Protein AF-A0A0S4NQ75-F1 (afdb_monomer_lite)

Secondary structure (DSSP, 8-state):
----EEEEESSSEEEEEETTT--EEEEE-TT--S-EEEEEE--SSPPTT-EEEEEEEEEEEEEEE--TT--PPEEEEEEEEEEEE-TTT--EEEEE-----

Radius of gyration: 12.87 Å; chains: 1; bounding box: 34×32×30 Å

Sequence (101 aa):
MEEEIRQTTDKAEVVIINDDTSQKLTFSNGGVDGEFEIIVTDKNPVPELFQPVGILPDGKYTIKGNYAGQDYREIKLNGAYEVYGNPEDGNVMITERDGGN

Organism: Limosilactobacillus reuteri subsp. suis (strain ATCC 53608 / LMG 31752 / 1063) (NCBI:txid927703)

Foldseek 3Di:
DFDKDKDKDQFFKKWKAFPVPRDIDMFGQLPDRDIAMEIEGQDPDDDPQWAFDDWAAFGWIWMADDDPDDDDDIDIDGAIWTWTARPVGRHIYIHHDPPPD

Structure (mmCIF, N/CA/C/O backbone):
data_AF-A0A0S4NQ75-F1
#
_entry.id   AF-A0A0S4NQ75-F1
#
loop_
_atom_site.group_PDB
_atom_site.id
_atom_site.type_symbol
_atom_site.label_atom_id
_atom_site.label_alt_id
_atom_site.label_comp_id
_atom_site.label_asym_id
_atom_site.label_entity_id
_atom_site.label_seq_id
_atom_site.pdbx_PDB_ins_code
_atom_site.Cartn_x
_atom_site.Cartn_y
_atom_site.Cartn_z
_atom_site.occupancy
_atom_site.B_iso_or_equiv
_atom_site.auth_seq_id
_atom_site.auth_comp_id
_atom_site.auth_asym_id
_atom_site.auth_atom_id
_atom_site.pdbx_PDB_model_num
ATOM 1 N N . MET A 1 1 ? -20.097 -4.451 -4.031 1.00 50.03 1 MET A N 1
ATOM 2 C CA . MET A 1 1 ? -20.384 -3.361 -4.987 1.00 50.03 1 MET A CA 1
ATOM 3 C C . MET A 1 1 ? -19.747 -3.825 -6.300 1.00 50.03 1 MET A C 1
ATOM 5 O O . MET A 1 1 ? -19.539 -5.023 -6.421 1.00 50.03 1 MET A O 1
ATOM 9 N N . GLU A 1 2 ? -19.510 -2.985 -7.301 1.00 56.91 2 GLU A N 1
ATOM 10 C CA . GLU A 1 2 ? -18.539 -3.294 -8.375 1.00 56.91 2 GLU A CA 1
ATOM 11 C C . GLU A 1 2 ? -17.692 -2.031 -8.569 1.00 56.91 2 GLU A C 1
ATOM 13 O O . GLU A 1 2 ? -17.661 -1.431 -9.643 1.00 56.91 2 GLU A O 1
ATOM 18 N N . GLU A 1 3 ? -17.111 -1.528 -7.478 1.00 70.06 3 GLU A 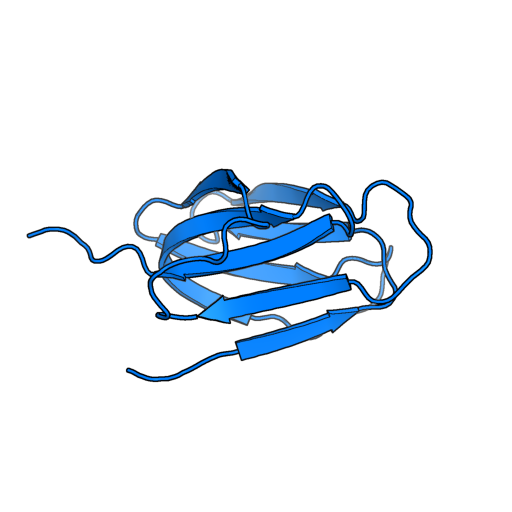N 1
ATOM 19 C CA . GLU A 1 3 ? -16.317 -0.300 -7.518 1.00 70.06 3 GLU A CA 1
ATOM 20 C C . GLU A 1 3 ? -14.832 -0.654 -7.511 1.00 70.06 3 GLU A C 1
ATOM 22 O O . GLU A 1 3 ? -14.264 -1.097 -6.516 1.00 70.06 3 GLU A O 1
ATOM 27 N N . GLU A 1 4 ? -14.204 -0.457 -8.668 1.00 78.88 4 GLU A N 1
ATOM 28 C CA . GLU A 1 4 ? -12.760 -0.528 -8.833 1.00 78.88 4 GLU A CA 1
ATOM 29 C C . GLU A 1 4 ? -12.205 0.897 -8.897 1.00 78.88 4 GLU A C 1
ATOM 31 O O . GLU A 1 4 ? -12.578 1.699 -9.757 1.00 78.88 4 GLU A O 1
ATOM 36 N N . ILE A 1 5 ? -11.297 1.220 -7.981 1.00 81.00 5 ILE A N 1
ATOM 37 C CA . ILE A 1 5 ? -10.575 2.488 -7.971 1.00 81.00 5 ILE A CA 1
ATOM 38 C C . ILE A 1 5 ? -9.152 2.198 -8.430 1.00 81.00 5 ILE A C 1
ATOM 40 O O . ILE A 1 5 ? -8.414 1.480 -7.759 1.00 81.00 5 ILE A O 1
ATOM 44 N N . ARG A 1 6 ? -8.755 2.783 -9.563 1.00 83.19 6 ARG A N 1
ATOM 45 C CA . ARG A 1 6 ? -7.385 2.692 -10.076 1.00 83.19 6 ARG A CA 1
ATOM 46 C C . ARG A 1 6 ? -6.651 4.011 -9.961 1.00 83.19 6 ARG A C 1
ATOM 48 O O . ARG A 1 6 ? -7.185 5.079 -10.280 1.00 83.19 6 ARG A O 1
ATOM 55 N N . GLN A 1 7 ? -5.393 3.912 -9.570 1.00 81.81 7 GLN A N 1
ATOM 56 C CA . GLN A 1 7 ? -4.433 4.995 -9.623 1.00 81.81 7 GLN A CA 1
ATOM 57 C C . GLN A 1 7 ? -3.158 4.498 -10.293 1.00 81.81 7 GLN A C 1
ATOM 59 O O . GLN A 1 7 ? -2.536 3.557 -9.820 1.00 81.81 7 GLN A O 1
ATOM 64 N N . THR A 1 8 ? -2.759 5.170 -11.366 1.00 81.88 8 THR A N 1
ATOM 65 C CA . THR A 1 8 ? -1.498 4.916 -12.065 1.00 81.88 8 THR A CA 1
ATOM 66 C C . THR A 1 8 ? -0.480 5.967 -11.649 1.00 81.88 8 THR A C 1
ATOM 68 O O . THR A 1 8 ? -0.806 7.152 -11.534 1.00 81.88 8 THR A O 1
ATOM 71 N N . THR A 1 9 ? 0.753 5.541 -11.417 1.00 74.88 9 THR A N 1
ATOM 72 C CA . THR A 1 9 ? 1.890 6.411 -11.130 1.00 74.88 9 THR A CA 1
ATOM 73 C C . THR A 1 9 ? 3.107 5.911 -11.897 1.00 74.88 9 THR A C 1
ATOM 75 O O . THR A 1 9 ? 3.287 4.717 -12.060 1.00 74.88 9 THR A O 1
ATOM 78 N N . ASP A 1 10 ? 3.959 6.806 -12.380 1.00 73.06 10 ASP A N 1
ATOM 79 C CA . ASP A 1 10 ? 5.248 6.463 -13.001 1.00 73.06 10 ASP A CA 1
ATOM 80 C C . ASP A 1 10 ? 6.364 6.334 -11.946 1.00 73.06 10 ASP A C 1
ATOM 82 O O . ASP A 1 10 ? 7.557 6.426 -12.243 1.00 73.06 10 ASP A O 1
ATOM 86 N N . LYS A 1 11 ? 5.969 6.234 -10.672 1.00 70.69 11 LYS A N 1
ATOM 87 C CA . LYS A 1 11 ? 6.848 6.290 -9.507 1.00 70.69 11 LYS A CA 1
ATOM 88 C C . LYS A 1 11 ? 6.887 4.941 -8.836 1.00 70.69 11 LYS A C 1
ATOM 90 O O . LYS A 1 11 ? 5.860 4.318 -8.599 1.00 70.69 11 LYS A O 1
ATOM 95 N N . ALA A 1 12 ? 8.091 4.543 -8.460 1.00 67.75 12 ALA A N 1
ATOM 96 C CA . ALA A 1 12 ? 8.357 3.220 -7.940 1.00 67.75 12 ALA A CA 1
ATOM 97 C C . ALA A 1 12 ? 7.896 3.011 -6.490 1.00 67.75 12 ALA A C 1
ATOM 99 O O . ALA A 1 12 ? 8.418 2.092 -5.878 1.00 67.75 12 ALA A O 1
ATOM 100 N N . GLU A 1 13 ? 7.013 3.828 -5.902 1.00 79.62 13 GLU A N 1
ATOM 101 C CA . GLU A 1 13 ? 6.605 3.664 -4.499 1.00 79.62 13 GLU A CA 1
ATOM 102 C C . GLU A 1 13 ? 5.140 4.056 -4.229 1.00 79.62 13 GLU A C 1
ATOM 104 O O . GLU A 1 13 ? 4.655 5.101 -4.669 1.00 79.62 13 GLU A O 1
ATOM 109 N N . VAL A 1 14 ? 4.457 3.246 -3.418 1.00 82.88 14 VAL A N 1
ATOM 110 C CA . VAL A 1 14 ? 3.171 3.554 -2.778 1.00 82.88 14 VAL A CA 1
ATOM 111 C C . VAL A 1 14 ? 3.284 3.375 -1.273 1.00 82.88 14 VAL A C 1
ATOM 113 O O . VAL A 1 14 ? 3.933 2.453 -0.782 1.00 82.88 14 VAL A O 1
ATOM 116 N N . VAL A 1 15 ? 2.610 4.252 -0.537 1.00 87.69 15 VAL A N 1
ATOM 117 C CA . VAL A 1 15 ? 2.504 4.203 0.916 1.00 87.69 15 VAL A CA 1
ATOM 118 C C . VAL A 1 15 ? 1.038 4.092 1.310 1.00 87.69 15 VAL A C 1
ATOM 120 O O . VAL A 1 15 ? 0.212 4.912 0.915 1.00 87.69 15 V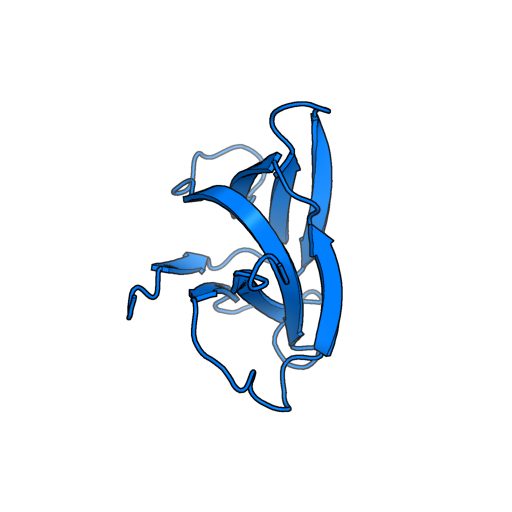AL A O 1
ATOM 123 N N . ILE A 1 16 ? 0.729 3.101 2.134 1.00 90.38 16 ILE A N 1
ATOM 124 C CA . ILE A 1 16 ? -0.551 2.939 2.814 1.00 90.38 16 ILE A CA 1
ATOM 125 C C . ILE A 1 16 ? -0.359 3.392 4.256 1.00 90.38 16 ILE A C 1
ATOM 127 O O . ILE A 1 16 ? 0.502 2.876 4.968 1.00 90.38 16 ILE A O 1
ATOM 131 N N . ILE A 1 17 ? -1.145 4.371 4.683 1.00 92.00 17 ILE A N 1
ATOM 132 C CA . ILE A 1 17 ? -1.075 4.962 6.016 1.00 92.00 17 ILE A CA 1
ATOM 133 C C . ILE A 1 17 ? -2.334 4.557 6.768 1.00 92.00 17 ILE A C 1
ATOM 135 O O . ILE A 1 17 ? -3.429 4.830 6.294 1.00 92.00 17 ILE A O 1
ATOM 139 N N . ASN A 1 18 ? -2.191 3.925 7.929 1.00 93.25 18 ASN A N 1
ATOM 140 C CA . ASN A 1 18 ? -3.297 3.767 8.866 1.00 93.25 18 ASN A CA 1
ATOM 141 C C . ASN A 1 18 ? -3.522 5.111 9.573 1.00 93.25 18 ASN A C 1
ATOM 143 O O . ASN A 1 18 ? -2.624 5.603 10.258 1.00 93.25 18 ASN A O 1
ATOM 147 N N . ASP A 1 19 ? -4.694 5.713 9.399 1.00 92.44 19 ASP A N 1
ATOM 148 C CA . ASP A 1 19 ? -4.977 7.068 9.883 1.00 92.44 19 ASP A CA 1
ATOM 149 C C . ASP A 1 19 ? -5.074 7.132 11.419 1.00 92.44 19 ASP A C 1
ATOM 151 O O . ASP A 1 19 ? -4.796 8.175 12.009 1.00 92.44 19 ASP A O 1
ATOM 155 N N . ASP A 1 20 ? -5.415 6.019 12.077 1.00 89.88 20 ASP A N 1
ATOM 156 C CA . ASP A 1 20 ? -5.584 5.955 13.533 1.00 89.88 20 ASP A CA 1
ATOM 157 C C . ASP A 1 20 ? -4.243 5.779 14.267 1.00 89.88 20 ASP A C 1
ATOM 159 O O . ASP A 1 20 ? -4.005 6.376 15.317 1.00 89.88 20 ASP A O 1
ATOM 163 N N . THR A 1 21 ? -3.339 4.967 13.712 1.00 91.94 21 THR A N 1
ATOM 164 C CA . THR A 1 21 ? -2.040 4.630 14.326 1.00 91.94 21 THR A CA 1
ATOM 165 C C . THR A 1 21 ? -0.857 5.354 13.687 1.00 91.94 21 THR A C 1
ATOM 167 O O . THR A 1 21 ? 0.252 5.307 14.217 1.00 91.94 21 THR A O 1
ATOM 170 N N . SER A 1 22 ? -1.063 6.013 12.542 1.00 88.69 22 SER A N 1
ATOM 171 C CA . SER A 1 22 ? -0.004 6.555 11.677 1.00 88.69 22 SER A CA 1
ATOM 172 C C . SER A 1 22 ? 1.019 5.512 11.195 1.00 88.69 22 SER A C 1
ATOM 174 O O . SER A 1 22 ? 2.084 5.881 10.690 1.00 88.69 22 SER A O 1
ATOM 176 N N . GLN A 1 23 ? 0.722 4.213 11.332 1.00 89.69 23 GLN A N 1
ATOM 177 C CA . GLN A 1 23 ? 1.558 3.143 10.794 1.00 89.69 23 GLN A CA 1
ATOM 178 C C . GLN A 1 23 ? 1.580 3.218 9.266 1.00 89.69 23 GLN A C 1
ATOM 180 O O . GLN A 1 23 ? 0.557 3.477 8.633 1.00 89.69 23 GLN A O 1
ATOM 185 N N . LYS A 1 24 ? 2.754 2.979 8.675 1.00 89.19 24 LYS A N 1
ATOM 186 C CA . LYS A 1 24 ? 2.963 3.020 7.227 1.00 89.19 24 LYS A CA 1
ATOM 187 C C . LYS A 1 24 ? 3.368 1.651 6.707 1.00 89.19 24 LYS A C 1
ATOM 189 O O . LYS A 1 24 ? 4.251 1.014 7.280 1.00 89.19 24 LYS A O 1
ATOM 194 N N . LEU A 1 25 ? 2.751 1.243 5.610 1.00 87.88 25 LEU A N 1
ATOM 195 C CA . LEU A 1 25 ? 3.197 0.143 4.767 1.00 87.88 25 LEU A CA 1
ATOM 196 C C . LEU A 1 25 ? 3.628 0.729 3.434 1.00 87.88 25 LEU A C 1
ATOM 198 O O . LEU A 1 25 ? 2.895 1.520 2.847 1.00 87.88 25 LEU A O 1
ATOM 202 N N . THR A 1 26 ? 4.812 0.354 2.977 1.00 86.25 26 THR A N 1
ATOM 203 C CA . THR A 1 26 ? 5.396 0.885 1.751 1.00 86.25 26 THR A CA 1
ATOM 204 C C . THR A 1 26 ? 5.654 -0.262 0.794 1.00 86.25 26 THR A C 1
ATOM 206 O O . THR A 1 26 ? 6.252 -1.265 1.184 1.00 86.25 26 THR A O 1
ATOM 209 N N . PHE A 1 27 ? 5.232 -0.095 -0.452 1.00 84.38 27 PHE A N 1
ATOM 210 C CA . PHE A 1 27 ? 5.498 -1.025 -1.543 1.00 84.38 27 PHE A CA 1
ATOM 211 C C . PHE A 1 27 ? 6.211 -0.288 -2.659 1.00 84.38 27 PHE A C 1
ATOM 213 O O . PHE A 1 27 ? 6.013 0.916 -2.820 1.00 84.38 27 PHE A O 1
ATOM 220 N N . SER A 1 28 ? 7.029 -1.007 -3.422 1.00 80.25 28 SER A N 1
ATOM 221 C CA . SER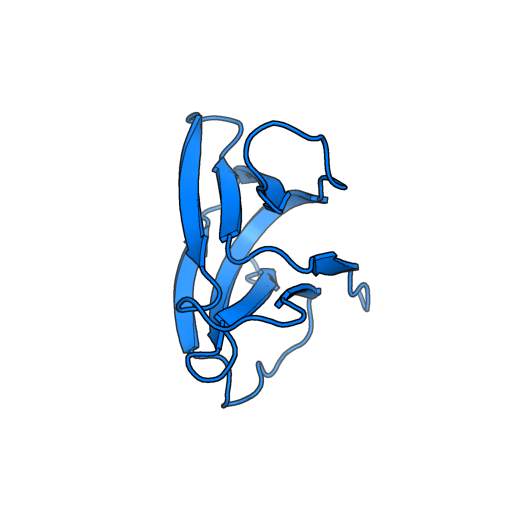 A 1 28 ? 7.773 -0.427 -4.529 1.00 80.25 28 SER A CA 1
ATOM 222 C C . SER A 1 28 ? 7.617 -1.208 -5.823 1.00 80.25 28 SER A C 1
ATOM 224 O O . SER A 1 28 ? 7.371 -2.412 -5.795 1.00 80.25 28 SER A O 1
ATOM 226 N N . ASN A 1 29 ? 7.846 -0.538 -6.956 1.00 77.00 29 ASN A N 1
ATOM 227 C CA . ASN A 1 29 ? 7.880 -1.170 -8.279 1.00 77.00 29 ASN A CA 1
ATOM 228 C C . ASN A 1 29 ? 9.138 -2.041 -8.506 1.00 77.00 29 ASN A C 1
ATOM 230 O O . ASN A 1 29 ? 9.661 -2.135 -9.609 1.00 77.00 29 ASN A O 1
ATOM 234 N N . GLY A 1 30 ? 9.779 -2.544 -7.446 1.00 72.81 30 GLY A N 1
ATOM 235 C CA . GLY A 1 30 ? 11.022 -3.319 -7.565 1.00 72.81 30 GLY A CA 1
ATOM 236 C C . GLY A 1 30 ? 12.195 -2.594 -8.253 1.00 72.81 30 GLY A C 1
ATOM 237 O O . GLY A 1 30 ? 13.181 -3.237 -8.601 1.00 72.81 30 GLY A O 1
ATOM 238 N N . GLY A 1 31 ? 12.114 -1.271 -8.451 1.00 68.44 31 GLY A N 1
ATOM 239 C CA . GLY A 1 31 ? 13.091 -0.488 -9.218 1.00 68.44 31 GLY A CA 1
ATOM 240 C C . GLY A 1 31 ? 12.928 -0.567 -10.742 1.00 68.44 31 GLY A C 1
ATOM 241 O O . GLY A 1 31 ? 13.840 -0.163 -11.460 1.00 68.44 31 GLY A O 1
ATOM 242 N N . VAL A 1 32 ? 11.800 -1.084 -11.234 1.00 68.94 32 VAL A N 1
ATOM 243 C CA . VAL A 1 32 ? 11.436 -1.066 -12.653 1.00 68.94 32 VAL A CA 1
ATOM 244 C C . VAL A 1 32 ? 10.940 0.333 -13.024 1.00 68.94 32 VAL A C 1
ATOM 246 O O . VAL A 1 32 ? 10.030 0.872 -12.393 1.00 68.94 32 VAL A O 1
ATOM 249 N N . ASP A 1 33 ? 11.545 0.921 -14.058 1.00 68.69 33 ASP A N 1
ATOM 250 C CA . ASP A 1 33 ? 11.028 2.135 -14.690 1.00 68.69 33 ASP A CA 1
ATOM 251 C C . ASP A 1 33 ? 9.765 1.773 -15.483 1.00 68.69 33 ASP A C 1
ATOM 253 O O . ASP A 1 33 ? 9.822 0.986 -16.431 1.00 68.69 33 ASP A O 1
ATOM 257 N N . GLY A 1 34 ? 8.620 2.337 -15.104 1.00 70.31 34 GLY A N 1
ATOM 258 C CA . GLY A 1 34 ? 7.350 2.032 -15.754 1.00 70.31 34 GLY A CA 1
ATOM 259 C C . GLY A 1 34 ? 6.133 2.550 -15.001 1.00 70.31 34 GLY A C 1
ATOM 260 O O . GLY A 1 34 ? 6.247 3.181 -13.948 1.00 70.31 34 GLY A O 1
ATOM 261 N N . GLU A 1 35 ? 4.962 2.281 -15.572 1.00 78.56 35 GLU A N 1
ATOM 262 C CA . GLU A 1 35 ? 3.686 2.511 -14.902 1.00 78.56 35 GLU A CA 1
ATOM 263 C C . GLU A 1 35 ? 3.524 1.519 -13.750 1.00 78.56 35 GLU A C 1
ATOM 265 O O . GLU A 1 35 ? 3.790 0.329 -13.885 1.00 78.56 35 GLU A O 1
ATOM 270 N N . PHE A 1 36 ? 3.095 2.047 -12.615 1.00 83.12 36 PHE A N 1
ATOM 271 C CA . PHE A 1 36 ? 2.802 1.335 -11.390 1.00 83.12 36 PHE A CA 1
ATOM 272 C C . PHE A 1 36 ? 1.347 1.612 -11.031 1.00 83.12 36 PHE A C 1
ATOM 274 O O . PHE A 1 36 ? 0.936 2.763 -10.843 1.00 83.12 36 PHE A O 1
ATOM 281 N N . GLU A 1 37 ? 0.550 0.559 -10.975 1.00 87.50 37 GLU A N 1
ATOM 282 C CA . GLU A 1 37 ? -0.875 0.616 -10.702 1.00 87.50 37 GLU A CA 1
ATOM 283 C C . GLU A 1 37 ? -1.166 0.250 -9.246 1.00 87.50 37 GLU A C 1
ATOM 285 O O . GLU A 1 37 ? -0.682 -0.742 -8.699 1.00 87.50 37 GLU A O 1
ATOM 290 N N . ILE A 1 38 ? -2.016 1.065 -8.631 1.00 88.38 38 ILE A N 1
ATOM 291 C CA . ILE A 1 38 ? -2.653 0.808 -7.347 1.00 88.38 38 ILE A CA 1
ATOM 292 C C . ILE A 1 38 ? -4.129 0.565 -7.645 1.00 88.38 38 ILE A C 1
ATOM 294 O O . ILE A 1 38 ? -4.830 1.461 -8.124 1.00 88.38 38 ILE A O 1
ATOM 298 N N . ILE A 1 39 ? -4.591 -0.649 -7.376 1.00 89.62 39 ILE A N 1
ATOM 299 C CA . ILE A 1 39 ? -5.936 -1.117 -7.697 1.00 89.62 39 ILE A CA 1
ATOM 300 C C . ILE A 1 39 ? -6.644 -1.418 -6.383 1.00 89.62 39 ILE A C 1
ATOM 302 O O . ILE A 1 39 ? -6.259 -2.342 -5.677 1.00 89.62 39 ILE A O 1
ATOM 306 N N . VAL A 1 40 ? -7.684 -0.662 -6.047 1.00 89.44 40 VAL A N 1
ATOM 307 C CA . VAL A 1 40 ? -8.588 -1.011 -4.946 1.00 89.44 40 VAL A CA 1
ATOM 308 C C . VAL A 1 40 ? -9.850 -1.610 -5.540 1.00 89.44 40 VAL A C 1
ATOM 310 O O . VAL A 1 40 ? -10.467 -0.988 -6.404 1.00 89.44 40 VAL A O 1
ATOM 313 N N . THR A 1 41 ? -10.227 -2.812 -5.120 1.00 87.69 41 THR A N 1
ATOM 314 C CA . THR A 1 41 ? -11.366 -3.524 -5.707 1.00 87.69 41 THR A CA 1
ATOM 315 C C . THR A 1 41 ? -12.030 -4.464 -4.709 1.00 87.69 41 THR A C 1
ATOM 317 O O . THR A 1 41 ? -11.379 -5.010 -3.832 1.00 87.69 41 THR A O 1
ATOM 320 N N . ASP A 1 42 ? -13.325 -4.705 -4.856 1.00 83.62 42 ASP A N 1
ATOM 321 C CA . ASP A 1 42 ? -14.037 -5.801 -4.189 1.00 83.62 42 ASP A CA 1
ATOM 322 C C . ASP A 1 42 ? -14.029 -7.098 -5.024 1.00 83.62 42 ASP A C 1
ATOM 324 O O . ASP A 1 42 ? -14.689 -8.087 -4.695 1.00 83.62 42 ASP A O 1
ATOM 328 N N . LYS A 1 43 ? -13.268 -7.115 -6.125 1.00 77.38 43 LYS A N 1
ATOM 329 C CA . LYS A 1 43 ? -13.223 -8.232 -7.060 1.00 77.38 43 LYS A CA 1
ATOM 330 C C . LYS A 1 43 ? -12.478 -9.430 -6.483 1.00 77.38 43 LYS A C 1
ATOM 332 O O . LYS A 1 43 ? -11.272 -9.394 -6.257 1.00 77.38 43 LYS A O 1
ATOM 337 N N . ASN A 1 44 ? -13.206 -10.537 -6.408 1.00 72.88 44 ASN A N 1
ATOM 338 C CA . ASN A 1 44 ? -12.678 -11.876 -6.195 1.00 72.88 44 ASN A CA 1
ATOM 339 C C . ASN A 1 44 ? -13.024 -12.778 -7.400 1.00 72.88 44 ASN A C 1
ATOM 341 O O . ASN A 1 44 ? -14.126 -12.666 -7.945 1.00 72.88 44 ASN A O 1
ATOM 345 N N . PRO A 1 45 ? -12.130 -13.690 -7.827 1.00 83.56 45 PRO A N 1
ATOM 346 C CA . PRO A 1 45 ? -10.820 -13.977 -7.243 1.00 83.56 45 PRO A CA 1
ATOM 347 C C . PRO A 1 45 ? -9.739 -12.964 -7.652 1.00 83.56 45 PRO A C 1
ATOM 349 O O . PRO A 1 45 ? -9.765 -12.418 -8.758 1.00 83.56 45 PRO A O 1
ATOM 352 N N . VAL A 1 46 ? -8.760 -12.774 -6.767 1.00 87.06 46 VAL A N 1
ATOM 353 C CA . VAL A 1 46 ? -7.516 -12.050 -7.061 1.00 87.06 46 VAL A CA 1
ATOM 354 C C . VAL A 1 46 ? -6.726 -12.812 -8.139 1.00 87.06 46 VAL A C 1
ATOM 356 O O . VAL A 1 46 ? -6.624 -14.040 -8.046 1.00 87.06 46 VAL A O 1
ATOM 359 N N . PRO A 1 47 ? -6.188 -12.144 -9.180 1.00 89.50 47 PRO A N 1
ATOM 360 C CA . PRO A 1 47 ? -5.397 -12.820 -10.208 1.00 89.50 47 PRO A CA 1
ATOM 361 C C . PRO A 1 47 ? -4.160 -13.507 -9.612 1.00 89.50 47 PRO A C 1
ATOM 363 O O . PRO A 1 47 ? -3.507 -12.935 -8.748 1.00 89.50 47 PRO A O 1
ATOM 366 N N . GLU A 1 48 ? -3.778 -14.682 -10.124 1.00 89.19 48 GLU A N 1
ATOM 367 C CA . GLU A 1 48 ? -2.642 -15.475 -9.597 1.00 89.19 48 GLU A CA 1
ATOM 368 C C . GLU A 1 48 ? -1.285 -14.745 -9.629 1.00 89.19 48 GLU A C 1
ATOM 370 O O . GLU A 1 48 ? -0.358 -15.123 -8.916 1.00 89.19 48 GLU A O 1
ATOM 375 N N . LEU A 1 49 ? -1.170 -13.692 -10.444 1.00 90.56 49 LEU A N 1
ATOM 376 C CA . LEU A 1 49 ? 0.008 -12.823 -10.527 1.00 90.56 49 LEU A CA 1
ATOM 377 C C . LEU A 1 49 ? 0.200 -11.975 -9.257 1.00 90.56 49 LEU A C 1
ATOM 379 O O . LEU A 1 49 ? 1.312 -11.556 -8.954 1.00 90.56 49 LEU A O 1
ATOM 383 N N . PHE A 1 50 ? -0.870 -11.733 -8.499 1.00 91.38 50 PHE A N 1
ATOM 384 C CA . PHE A 1 50 ? -0.854 -10.946 -7.273 1.00 91.38 50 PHE A CA 1
ATOM 385 C C . PHE A 1 50 ? -0.717 -11.866 -6.058 1.00 91.38 50 PHE A C 1
ATOM 387 O O . PHE A 1 50 ? -1.547 -12.741 -5.813 1.00 91.38 50 PHE A O 1
ATOM 394 N N . GLN A 1 51 ? 0.334 -11.655 -5.268 1.00 91.62 51 GLN A N 1
ATOM 395 C CA . GLN A 1 51 ? 0.629 -12.447 -4.074 1.00 91.62 51 GLN A CA 1
ATOM 396 C C . GLN A 1 51 ? 0.304 -11.655 -2.807 1.00 91.62 51 GLN A C 1
ATOM 398 O O . GLN A 1 51 ? 0.560 -10.452 -2.781 1.00 91.62 51 GLN A O 1
ATOM 403 N N . PRO A 1 52 ? -0.230 -12.285 -1.745 1.00 91.56 52 PRO A N 1
ATOM 404 C CA . PRO A 1 52 ? -0.544 -11.587 -0.504 1.00 91.56 52 PRO A CA 1
ATOM 405 C C . PRO A 1 52 ? 0.741 -11.087 0.161 1.00 91.56 52 PRO A C 1
ATOM 407 O O . PRO A 1 52 ? 1.682 -11.849 0.390 1.00 91.56 52 PRO A O 1
ATOM 410 N N . VAL A 1 53 ? 0.774 -9.798 0.487 1.00 90.94 53 VAL A N 1
ATOM 411 C CA . VAL A 1 53 ? 1.942 -9.119 1.074 1.00 90.94 53 VAL A CA 1
ATOM 412 C C . VAL A 1 53 ? 1.625 -8.424 2.394 1.00 90.94 53 VAL A C 1
ATOM 414 O O . VAL A 1 53 ? 2.538 -8.104 3.155 1.00 90.94 53 VAL A O 1
ATOM 417 N N . GLY A 1 54 ? 0.348 -8.199 2.702 1.00 90.25 54 GLY A N 1
ATOM 418 C CA . GLY A 1 54 ? -0.052 -7.562 3.948 1.00 90.25 54 GLY A CA 1
ATOM 419 C C . GLY A 1 54 ? -1.542 -7.671 4.228 1.00 90.25 54 GLY A C 1
ATOM 420 O O . GLY A 1 54 ? -2.350 -7.894 3.333 1.00 90.25 54 GLY A O 1
ATOM 421 N N . ILE A 1 55 ? -1.900 -7.486 5.495 1.00 91.56 55 ILE A N 1
ATOM 422 C CA . ILE A 1 55 ? -3.288 -7.432 5.952 1.00 91.56 55 ILE A CA 1
ATOM 423 C C . ILE A 1 55 ? -3.490 -6.081 6.628 1.00 91.56 55 ILE A C 1
ATOM 425 O O . ILE A 1 55 ? -2.720 -5.703 7.514 1.00 91.56 55 ILE A O 1
ATOM 429 N N . LEU A 1 56 ? -4.536 -5.376 6.215 1.00 91.00 56 LEU A N 1
ATOM 430 C CA . LEU A 1 56 ? -5.019 -4.159 6.846 1.00 91.00 56 LEU A CA 1
ATOM 431 C C . LEU A 1 56 ? -6.231 -4.543 7.709 1.00 91.00 56 LEU A C 1
ATOM 433 O O . LEU A 1 56 ? -7.279 -4.884 7.157 1.00 91.00 56 LEU A O 1
ATOM 437 N N . PRO A 1 57 ? -6.120 -4.559 9.050 1.00 90.88 57 PRO A N 1
ATOM 438 C CA . PRO A 1 57 ? -7.279 -4.802 9.910 1.00 90.88 57 PRO A CA 1
ATOM 439 C C . PRO A 1 57 ? -8.344 -3.710 9.730 1.00 90.88 57 PRO A C 1
ATOM 441 O O . PRO A 1 57 ? -8.083 -2.689 9.099 1.00 90.88 57 PRO A O 1
ATOM 444 N N . ASP A 1 58 ? -9.530 -3.900 10.305 1.00 91.38 58 ASP A N 1
ATOM 445 C CA . ASP A 1 58 ? -10.585 -2.884 10.246 1.00 91.38 58 ASP A CA 1
ATOM 446 C C . ASP A 1 58 ? -10.085 -1.526 10.764 1.00 91.38 58 ASP A C 1
ATOM 448 O O . ASP A 1 58 ? -9.537 -1.432 11.867 1.00 91.38 58 ASP A O 1
ATOM 452 N N . GLY A 1 59 ? -10.211 -0.490 9.937 1.00 92.25 59 GLY A N 1
ATOM 453 C CA . GLY A 1 59 ? -9.700 0.840 10.241 1.00 92.25 59 GLY A CA 1
ATOM 454 C C . GLY A 1 59 ? -9.773 1.800 9.061 1.00 92.25 59 GLY A C 1
ATOM 455 O O . GLY A 1 59 ? -10.294 1.478 7.991 1.00 92.25 59 GLY A O 1
ATOM 456 N N . LYS A 1 60 ? -9.237 3.005 9.266 1.00 94.94 60 LYS A N 1
ATOM 457 C CA . LYS A 1 60 ? -9.160 4.046 8.235 1.00 94.94 60 LYS A CA 1
ATOM 458 C C . LYS A 1 60 ? -7.773 4.092 7.624 1.00 94.94 60 LYS A C 1
ATOM 460 O O . LYS A 1 60 ? -6.776 4.113 8.349 1.00 94.94 60 LYS A O 1
ATOM 465 N N . TYR A 1 61 ? -7.718 4.133 6.298 1.00 93.12 61 TYR A N 1
ATOM 466 C CA . TYR A 1 61 ? -6.462 4.119 5.565 1.00 93.12 61 TYR A CA 1
ATOM 467 C C . TYR A 1 61 ? -6.415 5.198 4.494 1.00 93.12 61 TYR A C 1
ATOM 469 O O . TYR A 1 61 ? -7.364 5.381 3.734 1.00 93.12 61 TYR A O 1
ATOM 477 N N . THR A 1 62 ? -5.259 5.841 4.375 1.00 91.94 62 THR A N 1
ATOM 478 C CA . THR A 1 62 ? -4.929 6.735 3.269 1.00 91.94 62 THR A CA 1
ATOM 479 C C . THR A 1 62 ? -3.832 6.105 2.416 1.00 91.94 62 THR A C 1
ATOM 481 O O . THR A 1 62 ? -2.712 5.899 2.886 1.00 91.94 62 THR A O 1
ATOM 484 N N . ILE A 1 63 ? -4.132 5.823 1.149 1.00 88.69 63 ILE A N 1
ATOM 485 C CA . ILE A 1 63 ? -3.170 5.313 0.167 1.00 88.69 63 ILE A CA 1
ATOM 486 C C . ILE A 1 63 ? -2.651 6.473 -0.673 1.00 88.69 63 ILE A C 1
ATOM 488 O O . ILE A 1 63 ? -3.436 7.282 -1.175 1.00 88.69 63 ILE A O 1
ATOM 492 N N . LYS A 1 64 ? -1.329 6.542 -0.838 1.00 84.25 64 LYS A N 1
ATOM 493 C CA . LYS A 1 64 ? -0.646 7.578 -1.616 1.00 84.25 64 LYS A CA 1
ATOM 494 C C . LYS A 1 64 ? 0.424 6.962 -2.507 1.00 84.25 64 LYS A C 1
ATOM 496 O O . LYS A 1 64 ? 1.305 6.270 -2.005 1.00 84.25 64 LYS A O 1
ATOM 501 N N . GLY A 1 65 ? 0.411 7.276 -3.801 1.00 77.31 65 GLY A N 1
ATOM 502 C CA . GLY A 1 65 ? 1.607 7.127 -4.635 1.00 77.31 65 GLY A CA 1
ATOM 503 C C . GLY A 1 65 ? 2.645 8.164 -4.204 1.00 77.31 65 GLY A C 1
ATOM 504 O O . GLY A 1 65 ? 2.325 9.350 -4.137 1.00 77.31 65 GLY A O 1
ATOM 505 N N . ASN A 1 66 ? 3.858 7.740 -3.853 1.00 67.50 66 ASN A N 1
ATOM 506 C CA . ASN A 1 66 ? 4.883 8.632 -3.323 1.00 67.50 66 ASN A CA 1
ATOM 507 C C . ASN A 1 66 ? 5.947 8.923 -4.390 1.00 67.50 66 ASN A C 1
ATOM 509 O O . ASN A 1 66 ? 6.681 8.043 -4.831 1.00 67.50 66 ASN A O 1
ATOM 513 N N . TYR A 1 67 ? 6.068 10.195 -4.765 1.00 57.41 67 TYR A N 1
ATOM 514 C CA . TYR A 1 67 ? 7.329 10.771 -5.221 1.00 57.41 67 TYR A CA 1
ATOM 515 C C . TYR A 1 67 ? 7.754 11.764 -4.159 1.00 57.41 67 TYR A C 1
ATOM 517 O O . TYR A 1 67 ? 6.902 12.500 -3.663 1.00 57.41 67 TYR A O 1
ATOM 525 N N . ALA A 1 68 ? 9.045 11.823 -3.846 1.00 53.38 68 ALA A N 1
ATOM 526 C CA . ALA A 1 68 ? 9.606 12.785 -2.908 1.00 53.38 68 ALA A CA 1
ATOM 527 C C . ALA A 1 68 ? 9.093 14.224 -3.175 1.00 53.38 68 ALA A C 1
ATOM 529 O O . ALA A 1 68 ? 9.658 14.959 -3.981 1.00 53.38 68 ALA A O 1
ATOM 530 N N . GLY A 1 69 ? 8.022 14.624 -2.480 1.00 53.69 69 GLY A N 1
ATOM 531 C CA . GLY A 1 69 ? 7.560 16.005 -2.369 1.00 53.69 69 GLY A CA 1
ATOM 532 C C . GLY A 1 69 ? 6.473 16.528 -3.320 1.00 53.69 69 GLY A C 1
ATOM 533 O O . GLY A 1 69 ? 6.358 17.749 -3.381 1.00 53.69 69 GLY A O 1
ATOM 534 N N . GLN A 1 70 ? 5.671 15.718 -4.031 1.00 55.81 70 GLN A N 1
ATOM 535 C CA . GLN A 1 70 ? 4.473 16.246 -4.728 1.00 55.81 70 GLN A CA 1
ATOM 536 C C . GLN A 1 70 ? 3.207 15.404 -4.503 1.00 55.81 70 GLN A C 1
ATOM 538 O O . GLN A 1 70 ? 3.248 14.178 -4.580 1.00 55.81 70 GLN A O 1
ATOM 543 N N . ASP A 1 71 ? 2.099 16.096 -4.211 1.00 52.84 71 ASP A N 1
ATOM 544 C CA . ASP A 1 71 ? 0.775 15.547 -3.901 1.00 52.84 71 ASP A CA 1
ATOM 545 C C . ASP A 1 71 ? 0.168 14.796 -5.095 1.00 52.84 71 ASP A C 1
ATOM 547 O O . ASP A 1 71 ? -0.328 15.397 -6.051 1.00 52.84 71 ASP A O 1
ATOM 551 N N . TYR A 1 72 ? 0.170 13.467 -5.015 1.00 63.81 72 TYR A N 1
ATOM 552 C CA . TYR A 1 72 ? -0.656 12.621 -5.871 1.00 63.81 72 TYR A CA 1
ATOM 553 C C . TYR A 1 72 ? -2.027 12.370 -5.245 1.00 63.81 72 TYR A C 1
ATOM 555 O O . TYR A 1 72 ? -2.242 12.562 -4.048 1.00 63.81 72 TYR A O 1
ATOM 563 N N . ARG A 1 73 ? -2.955 11.909 -6.092 1.00 72.88 73 ARG A N 1
ATOM 564 C CA . ARG A 1 73 ? -4.300 11.468 -5.714 1.00 72.88 73 ARG A CA 1
ATOM 565 C C . ARG A 1 73 ? -4.214 10.534 -4.503 1.00 72.88 73 ARG A C 1
ATOM 567 O O . ARG A 1 73 ? -3.432 9.586 -4.506 1.00 72.88 73 ARG A O 1
ATOM 574 N N . GLU A 1 74 ? -4.992 10.846 -3.477 1.00 84.81 74 GLU A N 1
ATOM 575 C CA . GLU A 1 74 ? -5.127 10.018 -2.284 1.00 84.81 74 GLU A CA 1
ATOM 576 C C . GLU A 1 74 ? -6.376 9.152 -2.424 1.00 84.81 74 GLU A C 1
ATOM 578 O O . GLU A 1 74 ? -7.436 9.646 -2.826 1.00 84.81 74 GLU A O 1
ATOM 583 N N . ILE A 1 75 ? -6.268 7.880 -2.052 1.00 87.50 75 ILE A N 1
ATOM 584 C CA . ILE A 1 75 ? -7.427 6.999 -1.908 1.00 87.50 75 ILE A CA 1
ATOM 585 C C . ILE A 1 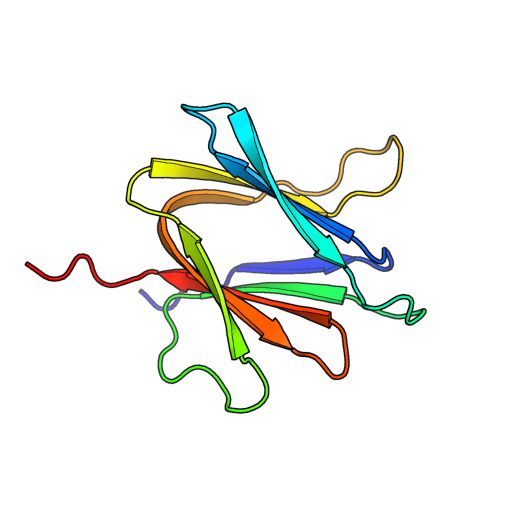75 ? -7.670 6.819 -0.415 1.00 87.50 75 ILE A C 1
ATOM 587 O O . ILE A 1 75 ? -6.784 6.373 0.313 1.00 87.50 75 ILE A O 1
ATOM 591 N N . LYS A 1 76 ? -8.865 7.197 0.044 1.00 90.69 76 LYS A N 1
ATOM 592 C CA . LYS A 1 76 ? -9.284 7.022 1.435 1.00 90.69 76 LYS A CA 1
ATOM 593 C C . LYS A 1 76 ? -10.174 5.800 1.538 1.00 90.69 76 LYS A C 1
ATOM 595 O O . LYS A 1 76 ? -11.206 5.743 0.875 1.00 90.69 76 LYS A O 1
ATOM 600 N N . LEU A 1 77 ? -9.768 4.862 2.377 1.00 90.56 77 LEU A N 1
ATOM 601 C CA . LEU A 1 77 ? -10.462 3.614 2.637 1.00 90.56 77 LEU A CA 1
ATOM 602 C C . LEU A 1 77 ? -10.915 3.551 4.091 1.00 90.56 77 LEU A C 1
ATOM 604 O O . LEU A 1 77 ? -10.305 4.144 4.983 1.00 90.56 77 LEU A O 1
ATOM 608 N N . ASN A 1 78 ? -11.991 2.813 4.321 1.00 91.88 78 ASN A N 1
ATOM 609 C CA . ASN A 1 78 ? -12.504 2.505 5.646 1.00 91.88 78 ASN A CA 1
ATOM 610 C C . ASN A 1 78 ? -12.998 1.061 5.633 1.00 91.88 78 ASN A C 1
ATOM 612 O O . ASN A 1 78 ? -13.789 0.716 4.760 1.00 91.88 78 ASN A O 1
ATOM 616 N N . GLY A 1 79 ? -12.507 0.227 6.539 1.00 91.00 79 GLY A N 1
ATOM 617 C CA . GLY A 1 79 ? -12.800 -1.205 6.553 1.00 91.00 79 GLY A CA 1
ATOM 618 C C . GLY A 1 79 ? -11.549 -2.058 6.739 1.00 91.00 79 GLY A C 1
ATOM 619 O O . GLY A 1 79 ? -10.460 -1.541 7.003 1.00 91.00 79 GLY A O 1
ATOM 620 N N . ALA A 1 80 ? -11.707 -3.369 6.576 1.00 91.38 80 ALA A N 1
ATOM 621 C CA . ALA A 1 80 ? -10.612 -4.331 6.565 1.00 91.38 80 ALA A CA 1
ATOM 622 C C . ALA A 1 80 ? -10.255 -4.711 5.124 1.00 91.38 80 ALA A C 1
ATOM 624 O O . ALA A 1 80 ? -11.136 -4.932 4.295 1.00 91.38 80 ALA A O 1
ATOM 625 N N . TYR A 1 81 ? -8.962 -4.828 4.833 1.00 91.81 81 TYR A N 1
ATOM 626 C CA . TYR A 1 81 ? -8.475 -5.106 3.486 1.00 91.81 81 TYR A CA 1
ATOM 627 C C . TYR A 1 81 ? -7.315 -6.100 3.503 1.00 91.81 81 TYR A C 1
ATOM 629 O O . TYR A 1 81 ? -6.575 -6.219 4.482 1.00 91.81 81 TYR A O 1
ATOM 637 N N . GLU A 1 82 ? -7.122 -6.791 2.391 1.00 92.50 82 GLU A N 1
ATOM 638 C CA . GLU A 1 82 ? -5.924 -7.574 2.113 1.00 92.50 82 GLU A CA 1
ATOM 639 C C . GLU A 1 82 ? -5.143 -6.906 0.982 1.00 92.50 82 GLU A C 1
ATOM 641 O O . GLU A 1 82 ? -5.721 -6.374 0.035 1.00 92.50 82 GLU A O 1
ATOM 646 N N . VAL A 1 83 ? -3.821 -6.861 1.124 1.00 92.12 83 VAL A N 1
ATOM 647 C CA . VAL A 1 83 ? -2.926 -6.208 0.171 1.00 92.12 83 VAL A CA 1
ATOM 648 C C . VAL A 1 83 ? -2.136 -7.278 -0.549 1.00 92.12 83 VAL A C 1
ATOM 650 O O . VAL A 1 83 ? -1.494 -8.122 0.082 1.00 92.12 83 VAL A O 1
ATOM 653 N N . TYR A 1 84 ? -2.134 -7.181 -1.868 1.00 92.19 84 TYR A N 1
ATOM 654 C CA . TYR A 1 84 ? -1.407 -8.046 -2.767 1.00 92.19 84 TYR A CA 1
ATOM 655 C C . TYR A 1 84 ? -0.424 -7.231 -3.599 1.00 92.19 84 TYR A C 1
ATOM 657 O O . TYR A 1 84 ? -0.734 -6.122 -4.032 1.00 92.19 84 TYR A O 1
ATOM 665 N N . GLY A 1 85 ? 0.754 -7.795 -3.831 1.00 90.81 85 GLY A N 1
ATOM 666 C CA . GLY A 1 85 ? 1.767 -7.241 -4.719 1.00 90.81 85 GLY A CA 1
ATOM 667 C C . GLY A 1 85 ? 2.024 -8.191 -5.878 1.00 90.81 85 GLY A C 1
ATOM 668 O O . GLY A 1 85 ? 2.108 -9.405 -5.676 1.00 90.81 85 GLY A O 1
ATOM 669 N N . ASN A 1 86 ? 2.164 -7.650 -7.080 1.00 89.81 86 ASN A N 1
ATOM 670 C CA . ASN A 1 86 ? 2.676 -8.393 -8.217 1.00 89.81 86 ASN A CA 1
ATOM 671 C C . ASN A 1 86 ? 4.217 -8.319 -8.209 1.00 89.81 86 ASN A C 1
ATOM 673 O O . ASN A 1 86 ? 4.777 -7.229 -8.307 1.00 89.81 86 ASN A O 1
ATOM 677 N N . PRO A 1 87 ? 4.940 -9.443 -8.072 1.00 85.94 87 PRO A N 1
ATOM 678 C CA . PRO A 1 87 ? 6.400 -9.438 -8.053 1.00 85.94 87 PRO A CA 1
ATOM 679 C C . PRO A 1 87 ? 7.039 -9.135 -9.419 1.00 85.94 87 PRO A C 1
ATOM 681 O O . PRO A 1 87 ? 8.237 -8.860 -9.459 1.00 85.94 87 PRO A O 1
ATOM 684 N N . GLU A 1 88 ? 6.290 -9.212 -10.524 1.00 84.75 88 GLU A N 1
ATOM 685 C CA . GLU A 1 88 ? 6.818 -8.974 -11.875 1.00 84.75 88 GLU A CA 1
ATOM 686 C C . GLU A 1 88 ? 6.908 -7.485 -12.232 1.00 84.75 88 GLU A C 1
ATOM 688 O O . GLU A 1 88 ? 7.866 -7.067 -12.880 1.00 84.75 88 GLU A O 1
ATOM 693 N N . ASP A 1 89 ? 5.923 -6.694 -11.808 1.00 82.44 89 ASP A N 1
ATOM 694 C CA . ASP A 1 89 ? 5.747 -5.282 -12.182 1.00 82.44 89 ASP A CA 1
ATOM 695 C C . ASP A 1 89 ? 5.418 -4.382 -10.979 1.00 82.44 89 ASP A C 1
ATOM 697 O O . ASP A 1 89 ? 4.954 -3.256 -11.139 1.00 82.44 89 ASP A O 1
ATOM 701 N N . GLY A 1 90 ? 5.560 -4.919 -9.766 1.00 83.00 90 GLY A N 1
ATOM 702 C CA . GLY A 1 90 ? 5.322 -4.233 -8.505 1.00 83.00 90 GLY A CA 1
ATOM 703 C C . GLY A 1 90 ? 3.883 -3.821 -8.209 1.00 83.00 90 GLY A C 1
ATOM 704 O O . GLY A 1 90 ? 3.636 -3.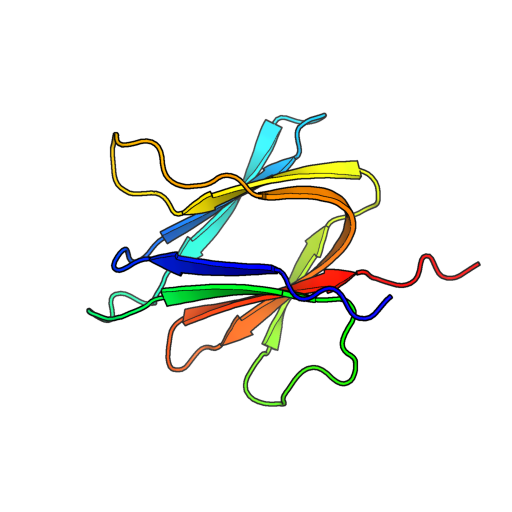366 -7.092 1.00 83.00 90 GLY A O 1
ATOM 705 N N . ASN A 1 91 ? 2.944 -3.973 -9.144 1.00 87.88 91 ASN A N 1
ATOM 706 C CA . ASN A 1 91 ? 1.587 -3.460 -9.010 1.00 87.88 91 ASN A CA 1
ATOM 707 C C . ASN A 1 91 ? 0.939 -3.911 -7.702 1.00 87.88 91 ASN A C 1
ATOM 709 O O . ASN A 1 91 ? 1.122 -5.042 -7.245 1.00 87.88 91 ASN A O 1
ATOM 713 N N . VAL A 1 92 ? 0.147 -3.026 -7.102 1.00 90.12 92 VAL A N 1
ATOM 714 C CA . VAL A 1 92 ? -0.491 -3.281 -5.812 1.00 90.12 92 VAL A CA 1
ATOM 715 C C . VAL A 1 92 ? -1.991 -3.393 -5.999 1.00 90.12 92 VAL A C 1
ATOM 717 O O . VAL A 1 92 ? -2.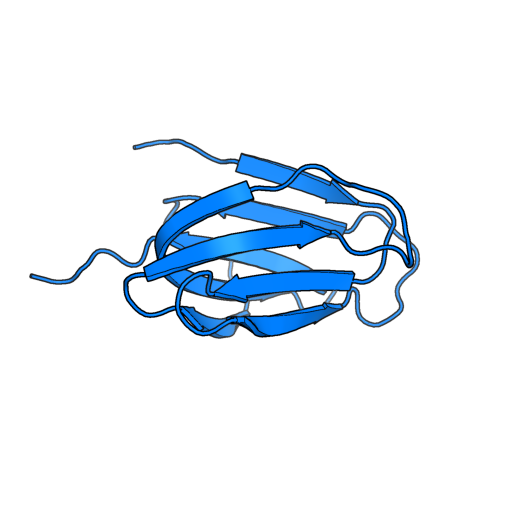636 -2.484 -6.517 1.00 90.12 92 VAL A O 1
ATOM 720 N N . MET A 1 93 ? -2.556 -4.500 -5.529 1.00 91.88 93 MET A N 1
ATOM 721 C CA . MET A 1 93 ? -3.995 -4.708 -5.450 1.00 91.88 93 MET A CA 1
ATOM 722 C C . MET A 1 93 ? -4.421 -4.751 -3.986 1.00 91.88 93 MET A C 1
ATOM 724 O O . MET A 1 93 ? -3.798 -5.415 -3.166 1.00 91.88 93 MET A O 1
ATOM 728 N N . ILE A 1 94 ? -5.474 -4.024 -3.644 1.00 92.12 94 ILE A N 1
ATOM 729 C CA . ILE A 1 94 ? -6.027 -3.939 -2.297 1.00 92.12 94 ILE A CA 1
ATOM 730 C C . ILE A 1 94 ? -7.469 -4.392 -2.405 1.00 92.12 94 ILE A C 1
ATOM 732 O O . ILE A 1 94 ? -8.270 -3.739 -3.078 1.00 92.12 94 ILE A O 1
ATOM 736 N N . THR A 1 95 ? -7.792 -5.506 -1.761 1.00 91.88 95 THR A N 1
ATOM 737 C CA . THR A 1 95 ? -9.149 -6.037 -1.788 1.00 91.88 95 THR A CA 1
ATOM 738 C C . THR A 1 95 ? -9.834 -5.866 -0.459 1.00 91.88 95 THR A C 1
ATOM 740 O O . THR A 1 95 ? -9.228 -6.106 0.586 1.00 91.88 95 THR A O 1
ATOM 743 N N . GLU A 1 96 ? -11.102 -5.465 -0.487 1.00 89.44 96 GLU A N 1
ATOM 744 C CA . GLU A 1 96 ? -11.919 -5.496 0.720 1.00 89.44 96 GLU A CA 1
ATOM 745 C C . GLU A 1 96 ? -11.979 -6.937 1.222 1.00 89.44 96 GLU A C 1
ATOM 747 O O . GLU A 1 96 ? -12.286 -7.877 0.483 1.00 89.44 96 GLU A O 1
ATOM 752 N N . ARG A 1 97 ? -11.615 -7.120 2.485 1.00 84.50 97 ARG A N 1
ATOM 753 C CA . ARG A 1 97 ? -11.800 -8.392 3.149 1.00 84.50 97 ARG A CA 1
ATOM 754 C C . ARG A 1 97 ? -13.216 -8.353 3.680 1.00 84.50 97 ARG A C 1
ATOM 756 O O . ARG A 1 97 ? -13.474 -7.587 4.607 1.00 84.50 97 ARG A O 1
ATOM 763 N N . ASP A 1 98 ? -14.101 -9.179 3.116 1.00 67.69 98 ASP A N 1
ATOM 764 C CA . ASP A 1 98 ? -15.412 -9.426 3.712 1.00 67.69 98 ASP A CA 1
ATOM 765 C C . ASP A 1 98 ? -15.180 -9.654 5.204 1.00 67.69 98 ASP A C 1
ATOM 767 O O . ASP A 1 98 ? -14.472 -10.589 5.608 1.00 67.69 98 ASP A O 1
ATOM 771 N N . GLY A 1 99 ? -15.681 -8.721 6.015 1.00 53.41 99 GLY A N 1
ATOM 772 C CA . GLY A 1 99 ? -15.664 -8.822 7.460 1.00 53.41 99 GLY A CA 1
ATOM 773 C C . GLY A 1 99 ? -16.498 -10.038 7.804 1.00 53.41 99 GLY A C 1
ATOM 774 O O . GLY A 1 99 ? -17.710 -9.925 7.942 1.00 53.41 99 GLY A O 1
ATOM 775 N N . GLY A 1 100 ? -15.849 -11.204 7.818 1.00 41.66 100 GLY A N 1
ATOM 776 C CA . GLY A 1 100 ? -16.471 -12.485 8.084 1.00 41.66 100 GLY A CA 1
ATOM 777 C C . GLY A 1 100 ? -17.203 -12.375 9.406 1.00 41.66 100 GLY A C 1
ATOM 778 O O . GLY A 1 100 ? -16.573 -12.319 10.461 1.00 41.66 100 GLY A O 1
ATOM 779 N N . ASN A 1 101 ? -18.519 -12.257 9.297 1.00 33.75 101 ASN A N 1
ATOM 780 C CA . ASN A 1 101 ? -19.454 -12.352 10.398 1.00 33.75 101 ASN A CA 1
ATOM 781 C C . ASN A 1 101 ? -19.540 -13.810 10.854 1.00 33.75 101 ASN A C 1
ATOM 783 O O . ASN A 1 101 ? -19.554 -14.696 9.966 1.00 33.75 101 ASN A O 1
#

pLDDT: mean 81.57, std 12.81, range [33.75, 94.94]